Protein AF-A0A7C9IDU2-F1 (afdb_monomer)

Secondary structure (DSSP, 8-state):
---------------HHHHHHHH-HHHHHHHHHHHHHHTTS--S-PPP-GGGS-HHHHHHTTPPPP-----GGG--

Mean predicted aligned error: 15.8 Å

Radius of gyration: 23.83 Å; Cα contacts (8 Å, |Δi|>4): 17; chains: 1; bounding box: 60×36×55 Å

Sequence (76 aa):
MTALRLDRGAAAKGSIETAIRDHGAARVLWAALVALLRARTPAQPRPPDAGRLPPYLRRDVGLPPVSEKSDWRTYR

Structure (mmCIF, N/CA/C/O backbone):
data_AF-A0A7C9IDU2-F1
#
_entry.id   AF-A0A7C9IDU2-F1
#
loop_
_atom_site.group_PDB
_atom_site.id
_atom_site.type_symbol
_atom_site.label_atom_id
_atom_site.label_alt_id
_atom_site.label_comp_id
_atom_site.label_asym_id
_atom_site.label_entity_id
_atom_site.label_seq_id
_ato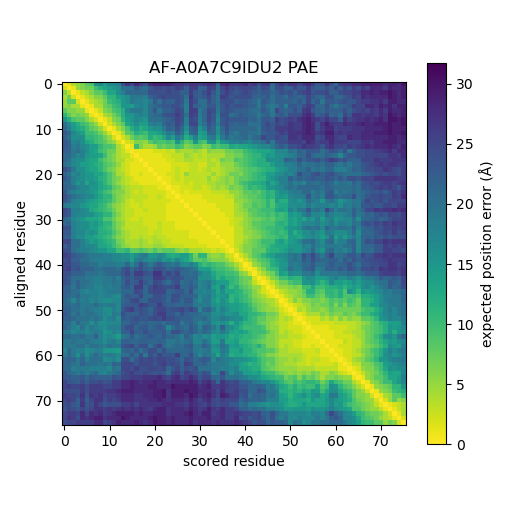m_site.pdbx_PDB_ins_code
_atom_site.Cartn_x
_atom_site.Cartn_y
_atom_site.Cartn_z
_atom_site.occupancy
_atom_site.B_iso_or_equiv
_atom_site.auth_seq_id
_atom_site.auth_comp_id
_atom_site.auth_asym_id
_atom_site.auth_atom_id
_atom_site.pdbx_PDB_model_num
ATOM 1 N N . MET A 1 1 ? -0.743 -23.185 17.332 1.00 36.44 1 MET A N 1
ATOM 2 C CA . MET A 1 1 ? -0.102 -21.875 17.576 1.00 36.44 1 MET A CA 1
ATOM 3 C C . MET A 1 1 ? 0.425 -21.365 16.246 1.00 36.44 1 MET A C 1
ATOM 5 O O . MET A 1 1 ? 1.511 -21.749 15.838 1.00 36.44 1 MET A O 1
ATOM 9 N N . THR A 1 2 ? -0.386 -20.604 15.515 1.00 44.97 2 THR A N 1
ATOM 10 C CA . THR A 1 2 ? -0.085 -20.221 14.129 1.00 44.97 2 THR A CA 1
ATOM 11 C C . THR A 1 2 ? 0.317 -18.754 14.127 1.00 44.97 2 THR A C 1
ATOM 13 O O . THR A 1 2 ? -0.522 -17.878 14.318 1.00 44.97 2 THR A O 1
ATOM 16 N N . ALA A 1 3 ? 1.616 -18.486 13.998 1.00 49.59 3 ALA A N 1
ATOM 17 C CA . ALA A 1 3 ? 2.128 -17.127 13.913 1.00 49.59 3 ALA A CA 1
ATOM 18 C C . ALA A 1 3 ? 1.659 -16.502 12.592 1.00 49.59 3 ALA A C 1
ATOM 20 O O . ALA A 1 3 ? 2.003 -16.978 11.509 1.00 49.59 3 ALA A O 1
ATOM 21 N N . LEU A 1 4 ? 0.848 -15.451 12.693 1.00 58.62 4 LEU A N 1
ATOM 22 C CA . LEU A 1 4 ? 0.361 -14.678 11.558 1.00 58.62 4 LEU A CA 1
ATOM 23 C C . LEU A 1 4 ? 1.566 -13.938 10.956 1.00 58.62 4 LEU A C 1
ATOM 25 O O . LEU A 1 4 ? 2.025 -12.932 11.499 1.00 58.62 4 LEU A O 1
ATOM 29 N N . ARG A 1 5 ? 2.147 -14.484 9.878 1.00 54.47 5 ARG A N 1
ATOM 30 C CA . ARG A 1 5 ? 3.224 -13.819 9.138 1.00 54.47 5 ARG A CA 1
ATOM 31 C C . ARG A 1 5 ? 2.645 -12.567 8.496 1.00 54.47 5 ARG A C 1
ATOM 33 O O . ARG A 1 5 ? 1.947 -12.634 7.491 1.00 54.47 5 ARG A O 1
ATOM 40 N N . LEU A 1 6 ? 2.946 -11.426 9.098 1.00 58.78 6 LEU A N 1
ATOM 41 C CA . LEU A 1 6 ? 2.785 -10.133 8.461 1.00 58.78 6 LEU A CA 1
ATOM 42 C C . LEU A 1 6 ? 3.804 -10.073 7.320 1.00 58.78 6 LEU A C 1
ATOM 44 O O . LEU A 1 6 ? 4.962 -9.716 7.539 1.00 58.78 6 LEU A O 1
ATOM 48 N N . ASP A 1 7 ? 3.382 -10.448 6.113 1.00 52.81 7 ASP A N 1
ATOM 49 C CA . ASP A 1 7 ? 4.079 -10.071 4.887 1.00 52.81 7 ASP A CA 1
ATOM 50 C C . ASP A 1 7 ? 3.919 -8.554 4.745 1.00 52.81 7 ASP A C 1
ATOM 52 O O . ASP A 1 7 ? 3.008 -8.027 4.108 1.00 52.81 7 ASP A O 1
ATOM 56 N N . ARG A 1 8 ? 4.744 -7.813 5.491 1.00 51.53 8 ARG A N 1
ATOM 57 C CA . ARG A 1 8 ? 4.938 -6.390 5.258 1.00 51.53 8 ARG A CA 1
ATOM 58 C C . ARG A 1 8 ? 5.630 -6.343 3.912 1.00 51.53 8 ARG A C 1
ATOM 60 O O . ARG A 1 8 ? 6.846 -6.504 3.891 1.00 51.53 8 ARG A O 1
ATOM 67 N N . GLY A 1 9 ? 4.810 -6.211 2.864 1.00 47.28 9 GLY A N 1
ATOM 68 C CA . GLY A 1 9 ? 5.156 -6.315 1.454 1.00 47.28 9 GLY A CA 1
ATOM 69 C C . GLY A 1 9 ? 6.647 -6.225 1.245 1.00 47.28 9 GLY A C 1
ATOM 70 O O . GLY A 1 9 ? 7.232 -5.161 1.473 1.00 47.28 9 GLY A O 1
ATOM 71 N N . ALA A 1 10 ? 7.236 -7.366 0.894 1.00 49.28 10 ALA A N 1
ATOM 72 C CA . ALA A 1 10 ? 8.605 -7.474 0.442 1.00 49.28 10 ALA A CA 1
ATOM 73 C C . ALA A 1 10 ? 8.797 -6.490 -0.717 1.00 49.28 10 ALA A C 1
ATOM 75 O O . ALA A 1 10 ? 8.648 -6.827 -1.888 1.00 49.28 10 ALA A O 1
ATOM 76 N N . ALA A 1 11 ? 9.079 -5.232 -0.382 1.00 54.25 11 ALA A N 1
ATOM 77 C CA . ALA A 1 11 ? 9.602 -4.254 -1.297 1.00 54.25 11 ALA A CA 1
ATOM 78 C C . ALA A 1 11 ? 10.934 -4.856 -1.707 1.00 54.25 11 ALA A C 1
ATOM 80 O O . ALA A 1 11 ? 11.904 -4.800 -0.948 1.00 54.25 11 ALA A O 1
ATOM 81 N N . ALA A 1 12 ? 10.923 -5.551 -2.843 1.00 53.84 12 ALA A N 1
ATOM 82 C CA . ALA A 1 12 ? 12.111 -6.058 -3.479 1.00 53.84 12 ALA A CA 1
ATOM 83 C C . ALA A 1 12 ? 13.077 -4.878 -3.526 1.00 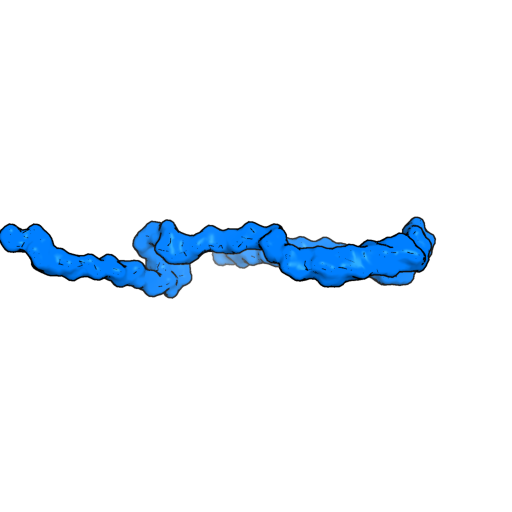53.84 12 ALA A C 1
ATOM 85 O O . ALA A 1 12 ? 12.850 -3.901 -4.243 1.00 53.84 12 ALA A O 1
ATOM 86 N N . LYS A 1 13 ? 14.097 -4.917 -2.667 1.00 57.53 13 LYS A N 1
ATOM 87 C CA . LYS A 1 13 ? 15.170 -3.931 -2.655 1.00 57.53 13 LYS A CA 1
ATOM 88 C C . LYS A 1 13 ? 16.007 -4.198 -3.901 1.00 57.53 13 LYS A C 1
ATOM 90 O O . LYS A 1 13 ? 17.080 -4.781 -3.815 1.00 57.53 13 LYS A O 1
ATOM 95 N N . GLY A 1 14 ? 15.477 -3.845 -5.070 1.00 63.94 14 GLY A N 1
ATOM 96 C CA . GLY A 1 14 ? 16.295 -3.682 -6.259 1.00 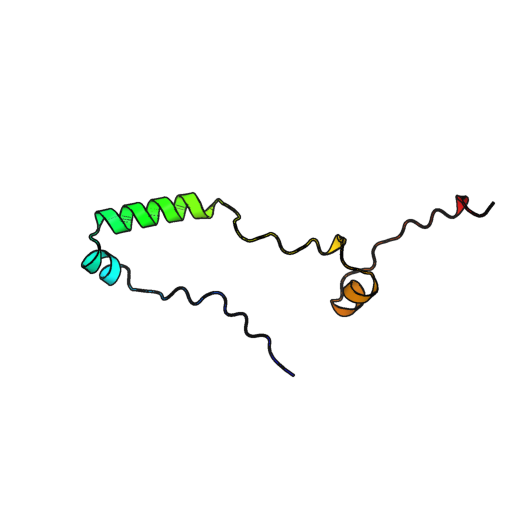63.94 14 GLY A CA 1
ATOM 97 C C . GLY A 1 14 ? 17.348 -2.621 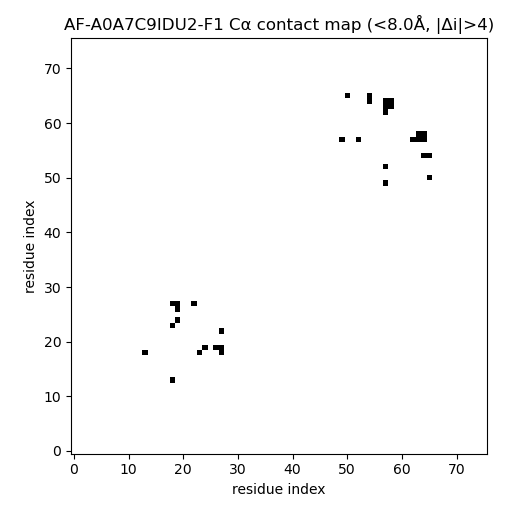-5.951 1.00 63.94 14 GLY A C 1
ATOM 98 O O . GLY A 1 14 ? 17.028 -1.602 -5.333 1.00 63.94 14 GLY A O 1
ATOM 99 N N . SER A 1 15 ? 18.605 -2.880 -6.317 1.00 79.88 15 SER A N 1
ATOM 100 C CA . SER A 1 15 ? 19.665 -1.882 -6.153 1.00 79.88 15 SER A CA 1
ATOM 101 C C . SER A 1 15 ? 19.317 -0.648 -6.979 1.00 79.88 15 SER A C 1
ATOM 103 O O . SER A 1 15 ? 18.827 -0.771 -8.105 1.00 79.88 15 SER A O 1
ATOM 105 N N . ILE A 1 16 ? 19.585 0.542 -6.442 1.00 77.25 16 ILE A N 1
ATOM 106 C CA . ILE A 1 16 ? 19.341 1.808 -7.148 1.00 77.25 16 ILE A CA 1
ATOM 107 C C . ILE A 1 16 ? 20.131 1.823 -8.465 1.00 77.25 16 ILE A C 1
ATOM 109 O O . ILE A 1 16 ? 19.596 2.225 -9.494 1.00 77.25 16 ILE A O 1
ATOM 113 N N . GLU A 1 17 ? 21.347 1.274 -8.469 1.00 85.00 17 GLU A N 1
ATOM 114 C CA . GLU A 1 17 ? 22.175 1.060 -9.660 1.00 85.00 17 GLU A CA 1
ATOM 115 C C . GLU A 1 17 ? 21.451 0.266 -10.752 1.00 85.00 17 GLU A C 1
ATOM 117 O O . GLU A 1 17 ? 21.527 0.632 -11.923 1.00 85.00 17 GLU A O 1
ATOM 122 N N . THR A 1 18 ? 20.714 -0.791 -10.394 1.00 84.88 18 THR A N 1
ATOM 123 C CA . THR A 1 18 ? 19.943 -1.587 -11.361 1.00 84.88 18 THR A CA 1
ATOM 124 C C . THR A 1 18 ? 18.829 -0.747 -11.976 1.00 84.88 18 THR A C 1
ATOM 126 O O . THR A 1 18 ? 18.668 -0.728 -13.194 1.00 84.88 18 THR A O 1
ATOM 129 N N . ALA A 1 19 ? 18.116 0.027 -11.155 1.00 84.25 19 ALA A N 1
ATOM 130 C CA . ALA A 1 19 ? 17.071 0.923 -11.637 1.00 84.25 19 ALA A CA 1
ATOM 131 C C . ALA A 1 19 ? 17.632 2.023 -12.558 1.00 84.25 19 ALA A C 1
ATOM 133 O O . ALA A 1 19 ? 17.034 2.330 -13.589 1.00 84.25 19 ALA A O 1
ATOM 134 N N . ILE A 1 20 ? 18.796 2.591 -12.224 1.00 88.06 20 ILE A N 1
ATOM 135 C CA . ILE A 1 20 ? 19.466 3.605 -13.052 1.00 88.06 20 ILE A CA 1
ATOM 136 C C . ILE A 1 20 ? 19.908 3.002 -14.382 1.00 88.06 20 ILE A C 1
ATOM 138 O O . ILE A 1 20 ? 19.702 3.627 -15.420 1.00 88.06 20 ILE A O 1
ATOM 142 N N . ARG A 1 21 ? 20.483 1.797 -14.369 1.00 91.75 21 ARG A N 1
ATOM 143 C CA . ARG A 1 21 ? 20.915 1.108 -15.587 1.00 91.75 21 ARG A CA 1
ATOM 144 C C . ARG A 1 21 ? 19.739 0.827 -16.521 1.00 91.75 21 ARG A C 1
ATOM 146 O O . ARG A 1 21 ? 19.851 1.049 -17.721 1.00 91.75 21 ARG A O 1
ATOM 153 N N . ASP A 1 22 ? 18.622 0.365 -15.971 1.00 89.19 22 ASP A N 1
ATOM 154 C CA . ASP A 1 22 ? 17.493 -0.098 -16.774 1.00 89.19 22 ASP A CA 1
ATOM 155 C C . ASP A 1 22 ? 16.596 1.065 -17.251 1.00 89.19 22 ASP A C 1
ATOM 157 O O . ASP A 1 22 ? 15.969 0.966 -18.301 1.00 89.19 22 ASP A O 1
ATOM 161 N N . HIS A 1 23 ? 16.489 2.154 -16.475 1.00 88.56 23 HIS A N 1
ATOM 162 C CA . HIS A 1 23 ? 15.505 3.230 -16.710 1.00 88.56 23 HIS A CA 1
ATOM 163 C C . HIS A 1 23 ? 16.136 4.622 -16.894 1.00 88.56 23 HIS A C 1
ATOM 165 O O . HIS A 1 23 ? 15.447 5.568 -17.289 1.00 88.56 23 HIS A O 1
ATOM 171 N N . GLY A 1 24 ? 17.432 4.766 -16.616 1.00 91.50 24 GLY A N 1
ATOM 172 C CA . GLY A 1 24 ? 18.167 6.028 -16.651 1.00 91.50 24 GLY A CA 1
ATOM 173 C C . GLY A 1 24 ? 18.030 6.859 -15.370 1.00 91.50 24 GLY A C 1
ATOM 174 O O . GLY A 1 24 ? 16.982 6.896 -14.720 1.00 91.50 24 GLY A O 1
ATOM 175 N N . ALA A 1 25 ? 19.093 7.597 -15.033 1.00 90.88 25 ALA A N 1
ATOM 176 C CA . ALA A 1 25 ? 19.185 8.374 -13.793 1.00 90.88 25 ALA A CA 1
ATOM 177 C C . ALA A 1 25 ? 18.058 9.411 -13.631 1.00 90.88 25 ALA A C 1
ATOM 179 O O . ALA A 1 25 ? 17.506 9.555 -12.543 1.00 90.88 25 ALA A O 1
ATOM 180 N N . ALA A 1 26 ? 17.663 10.091 -14.713 1.00 93.25 26 ALA A N 1
ATOM 181 C CA . ALA A 1 26 ? 16.619 11.116 -14.667 1.00 93.25 26 ALA A CA 1
ATOM 182 C C . ALA A 1 26 ? 15.240 10.549 -14.280 1.00 93.25 26 ALA A C 1
ATOM 184 O O . ALA A 1 26 ? 14.523 11.154 -13.481 1.00 93.25 26 ALA A O 1
ATOM 185 N N . ARG A 1 27 ? 14.874 9.365 -14.797 1.00 90.50 27 ARG A N 1
ATOM 186 C CA . ARG A 1 27 ? 13.591 8.719 -14.468 1.00 90.50 27 ARG A CA 1
ATOM 187 C C . ARG A 1 27 ? 13.580 8.215 -13.030 1.00 90.50 27 ARG A C 1
ATOM 189 O O . ARG A 1 27 ? 12.565 8.357 -12.351 1.00 90.50 27 ARG A O 1
ATOM 196 N N . VAL A 1 28 ? 14.708 7.681 -12.557 1.00 90.00 28 VAL A N 1
ATOM 197 C CA . VAL A 1 28 ? 14.869 7.245 -11.163 1.00 90.00 28 VAL A CA 1
ATOM 198 C C . VAL A 1 28 ? 14.790 8.432 -10.204 1.00 90.00 28 VAL A C 1
ATOM 200 O O . VAL A 1 28 ? 14.060 8.359 -9.219 1.00 90.00 28 VAL A O 1
ATOM 203 N N . LEU A 1 29 ? 15.459 9.548 -10.511 1.00 91.88 29 LEU A N 1
ATOM 204 C CA . LEU A 1 29 ? 15.400 10.767 -9.700 1.00 91.88 29 LEU A CA 1
ATOM 205 C C . LEU A 1 29 ? 13.973 11.319 -9.615 1.00 91.88 29 LEU A C 1
ATOM 207 O O . LEU A 1 29 ? 13.499 11.640 -8.526 1.00 91.88 29 LEU A O 1
ATOM 211 N N . TRP A 1 30 ? 13.264 11.385 -10.744 1.00 94.50 30 TRP A N 1
ATOM 212 C CA . TRP A 1 30 ? 11.867 11.813 -10.759 1.00 94.50 30 TRP A CA 1
ATOM 213 C C . TRP A 1 30 ? 10.974 10.884 -9.928 1.00 94.50 30 TRP A C 1
ATOM 215 O O . TRP A 1 30 ? 10.181 11.352 -9.114 1.00 94.50 30 TRP A O 1
ATOM 225 N N . ALA A 1 31 ? 11.135 9.565 -10.068 1.00 89.12 31 ALA A N 1
ATOM 226 C CA . ALA A 1 31 ? 10.395 8.589 -9.273 1.00 89.12 31 ALA A CA 1
ATOM 227 C C . ALA A 1 31 ? 10.690 8.721 -7.769 1.00 89.12 31 ALA A C 1
ATOM 229 O O . ALA A 1 31 ? 9.764 8.651 -6.961 1.00 89.12 31 ALA A O 1
ATOM 230 N N . ALA A 1 32 ? 11.949 8.970 -7.394 1.00 88.44 32 ALA A N 1
ATOM 231 C CA . ALA A 1 32 ? 12.350 9.213 -6.012 1.00 88.44 32 ALA A CA 1
ATOM 232 C C . ALA A 1 32 ? 11.723 10.501 -5.452 1.00 88.44 32 ALA A C 1
ATOM 234 O O . ALA A 1 32 ? 11.189 10.485 -4.344 1.00 88.44 32 ALA A O 1
ATOM 235 N N . LEU A 1 33 ? 11.708 11.590 -6.230 1.00 92.19 33 LEU A N 1
ATOM 236 C CA . LEU A 1 33 ? 11.037 12.844 -5.864 1.00 92.19 33 LEU A CA 1
ATOM 237 C C . LEU A 1 33 ? 9.529 12.645 -5.677 1.00 92.19 33 LEU A C 1
ATOM 239 O O . LEU A 1 33 ? 8.967 13.060 -4.664 1.00 92.19 33 LEU A O 1
ATOM 243 N N . VAL A 1 34 ? 8.870 11.958 -6.612 1.00 90.00 34 VAL A N 1
ATOM 244 C CA . VAL A 1 34 ? 7.440 11.639 -6.508 1.00 90.00 34 VAL A CA 1
ATOM 245 C C . VAL A 1 34 ? 7.166 10.761 -5.288 1.00 90.00 34 VAL A C 1
ATOM 247 O O . VAL A 1 34 ? 6.201 11.011 -4.574 1.00 90.00 34 VAL A O 1
ATOM 250 N N . ALA A 1 35 ? 8.002 9.758 -5.010 1.00 84.69 35 ALA A N 1
ATOM 251 C CA . ALA A 1 35 ? 7.863 8.906 -3.831 1.00 84.69 35 ALA A CA 1
ATOM 252 C C . ALA A 1 35 ? 8.033 9.698 -2.527 1.00 84.69 35 ALA A C 1
ATOM 254 O O . ALA A 1 35 ? 7.234 9.530 -1.608 1.00 84.69 35 ALA A O 1
ATOM 255 N N . LEU A 1 36 ? 9.015 10.603 -2.467 1.00 84.38 36 LEU A N 1
ATOM 256 C CA . LEU A 1 36 ? 9.247 11.477 -1.318 1.00 84.38 36 LEU A CA 1
ATOM 257 C C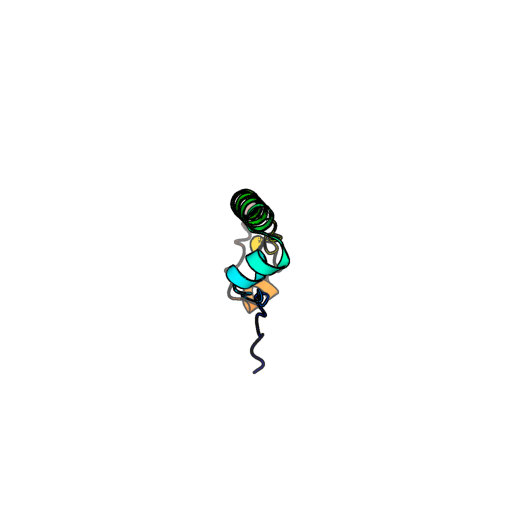 . LEU A 1 36 ? 8.036 12.378 -1.040 1.00 84.38 36 LEU A C 1
ATOM 259 O O . LEU A 1 36 ? 7.614 12.521 0.107 1.00 84.38 36 LEU A O 1
ATOM 263 N N . LEU A 1 37 ? 7.440 12.948 -2.089 1.00 85.94 37 LEU A N 1
ATOM 264 C CA . LEU A 1 37 ? 6.246 13.787 -1.972 1.00 85.94 37 LEU A CA 1
ATOM 265 C C . LEU A 1 37 ? 4.990 12.964 -1.646 1.00 85.94 37 LEU A C 1
ATOM 267 O O . LEU A 1 37 ? 4.147 13.398 -0.859 1.00 85.94 37 LEU A O 1
ATOM 271 N N . ARG A 1 38 ? 4.873 11.752 -2.200 1.00 74.06 38 ARG A N 1
ATOM 272 C CA . ARG A 1 38 ? 3.719 10.859 -2.017 1.00 74.06 38 ARG A CA 1
ATOM 273 C C . ARG A 1 38 ? 3.736 10.098 -0.690 1.00 74.06 38 ARG A C 1
ATOM 275 O O . ARG A 1 38 ? 2.684 9.685 -0.219 1.00 74.06 38 ARG A O 1
ATOM 282 N N . ALA A 1 39 ? 4.884 9.995 -0.022 1.00 59.75 39 ALA A N 1
ATOM 283 C CA . ALA A 1 39 ? 4.982 9.451 1.334 1.00 59.75 39 ALA A CA 1
ATOM 284 C C . ALA A 1 39 ? 4.176 10.257 2.374 1.00 59.75 39 ALA A C 1
ATOM 286 O O . ALA A 1 39 ? 3.880 9.748 3.453 1.00 59.75 39 ALA A O 1
ATOM 287 N N . ARG A 1 40 ? 3.778 11.498 2.054 1.00 57.91 40 ARG A N 1
ATOM 288 C CA . ARG A 1 40 ? 2.883 12.304 2.898 1.00 57.91 40 ARG A CA 1
ATOM 289 C C . ARG A 1 40 ? 1.403 11.959 2.754 1.00 57.91 40 ARG A C 1
ATOM 291 O O . ARG A 1 40 ? 0.605 12.488 3.520 1.00 57.91 40 ARG A O 1
ATOM 298 N N . THR A 1 41 ? 1.006 11.110 1.806 1.00 53.94 41 THR A N 1
ATOM 299 C CA . THR A 1 41 ? -0.390 10.676 1.689 1.00 53.94 41 THR A CA 1
ATOM 300 C C . THR A 1 41 ? -0.589 9.433 2.560 1.00 53.94 41 THR A C 1
ATOM 302 O O . THR A 1 41 ? -0.050 8.377 2.219 1.00 53.94 41 THR A O 1
ATOM 305 N N . PRO A 1 42 ? -1.338 9.498 3.680 1.00 54.53 42 PRO A N 1
ATOM 306 C CA . PRO A 1 42 ? -1.696 8.312 4.447 1.00 54.53 42 PRO A CA 1
ATOM 307 C C . PRO A 1 42 ? -2.728 7.505 3.648 1.00 54.53 42 PRO A C 1
ATOM 309 O O . PRO A 1 42 ? -3.925 7.564 3.894 1.00 54.53 42 PRO A O 1
ATOM 312 N N . ALA A 1 43 ? -2.247 6.772 2.647 1.00 57.97 43 ALA A N 1
ATOM 313 C CA . ALA A 1 43 ? -3.019 5.819 1.859 1.00 57.97 43 ALA A CA 1
ATOM 314 C C . ALA A 1 43 ? -2.980 4.410 2.473 1.00 57.97 43 ALA A C 1
ATOM 316 O O . ALA A 1 43 ? -3.354 3.443 1.816 1.00 57.97 43 ALA A O 1
ATOM 317 N N . GLN A 1 44 ? -2.527 4.267 3.725 1.00 60.88 44 GLN A N 1
ATOM 318 C CA . GLN A 1 44 ? -2.931 3.089 4.478 1.00 60.88 44 GLN A CA 1
ATOM 319 C C . GLN A 1 44 ? -4.375 3.322 4.918 1.00 60.88 44 GLN A C 1
ATOM 321 O O . GLN A 1 44 ? -4.620 4.320 5.604 1.00 60.88 44 GLN A O 1
ATOM 326 N N . PRO A 1 45 ? -5.329 2.453 4.530 1.00 61.25 45 PRO A N 1
ATOM 327 C CA . PRO A 1 45 ? -6.651 2.490 5.125 1.00 61.25 45 PRO A CA 1
ATOM 328 C C . PRO A 1 45 ? -6.436 2.422 6.630 1.00 61.25 45 PRO A C 1
ATOM 330 O O . PRO A 1 45 ? -5.842 1.469 7.141 1.00 61.25 45 PRO A O 1
ATOM 333 N N . ARG A 1 46 ? -6.816 3.501 7.322 1.00 61.09 46 ARG A N 1
ATOM 334 C CA . ARG A 1 46 ? -6.705 3.572 8.775 1.00 61.09 46 ARG A CA 1
ATOM 335 C C . ARG A 1 46 ? -7.374 2.302 9.303 1.00 61.09 46 ARG A C 1
ATOM 337 O O . ARG A 1 46 ? -8.497 2.028 8.868 1.00 61.09 46 ARG A O 1
ATOM 344 N N . PRO A 1 47 ? -6.696 1.503 10.146 1.00 67.06 47 PRO A N 1
ATOM 345 C CA . PRO A 1 47 ? -7.308 0.295 10.670 1.00 67.06 47 PRO A CA 1
ATOM 346 C C . PRO A 1 47 ? -8.669 0.671 11.267 1.00 67.06 47 PRO A C 1
ATOM 348 O O . PRO A 1 47 ? -8.785 1.763 11.843 1.00 67.06 47 PRO A O 1
ATOM 351 N N . PRO A 1 48 ? -9.704 -0.162 11.055 1.00 70.25 48 PRO A N 1
ATOM 352 C CA . PRO A 1 48 ? -11.050 0.139 11.516 1.00 70.25 48 PRO A CA 1
ATOM 353 C C . PRO A 1 48 ? -11.008 0.534 12.991 1.00 70.25 48 PRO A C 1
ATOM 355 O O . PRO A 1 48 ? -10.278 -0.064 13.782 1.00 70.25 48 PRO A O 1
ATOM 358 N N . ASP A 1 49 ? -11.743 1.593 13.327 1.00 72.06 49 ASP A N 1
ATOM 359 C CA . ASP A 1 49 ? -11.720 2.201 14.653 1.00 72.06 49 ASP A CA 1
ATOM 360 C C . ASP A 1 49 ? -11.974 1.144 15.738 1.00 72.06 49 ASP A C 1
ATOM 362 O O . ASP A 1 49 ? -13.064 0.575 15.824 1.00 72.06 49 ASP A O 1
ATOM 366 N N . ALA A 1 50 ? -10.965 0.897 16.579 1.00 69.12 50 ALA A N 1
ATOM 367 C CA . ALA A 1 50 ? -11.049 -0.039 17.697 1.00 69.12 50 ALA A CA 1
ATOM 368 C C . ALA A 1 50 ? -12.149 0.359 18.702 1.00 69.12 50 ALA A C 1
ATOM 370 O O . ALA A 1 50 ? -12.666 -0.487 19.434 1.00 69.12 50 ALA A O 1
ATOM 371 N N . GLY A 1 51 ? -12.555 1.635 18.704 1.00 70.94 51 GLY A N 1
ATOM 372 C CA . GLY A 1 51 ? -13.706 2.140 19.442 1.00 70.94 51 GLY A CA 1
ATOM 373 C C . GLY A 1 51 ? -15.039 1.524 19.010 1.00 70.94 51 GLY A C 1
ATOM 374 O O . GLY A 1 51 ? -15.933 1.400 19.842 1.00 70.94 51 GLY A O 1
ATOM 375 N N . ARG A 1 52 ? -15.157 1.083 17.750 1.00 76.62 52 ARG A N 1
ATOM 376 C CA . ARG A 1 52 ? -16.377 0.498 17.164 1.00 76.62 52 ARG A CA 1
ATOM 377 C C . ARG A 1 52 ? -16.463 -1.023 17.288 1.00 76.62 52 ARG A C 1
ATOM 379 O O . ARG A 1 52 ? -17.409 -1.619 16.779 1.00 76.62 52 ARG A O 1
ATOM 386 N N . LEU A 1 53 ? -15.486 -1.665 17.928 1.00 78.81 53 LEU A N 1
ATOM 387 C CA . LEU A 1 53 ? -15.513 -3.111 18.125 1.00 78.81 53 LEU A CA 1
ATOM 388 C C . LEU A 1 53 ? -16.619 -3.516 19.118 1.00 78.81 53 LEU A C 1
ATOM 390 O O . LEU A 1 53 ? -16.778 -2.851 20.147 1.00 78.81 53 LEU A O 1
ATOM 394 N N . PRO A 1 54 ? -17.341 -4.624 18.862 1.00 80.56 54 PRO A N 1
ATOM 395 C CA . PRO A 1 54 ? -18.298 -5.182 19.812 1.00 80.56 54 PRO A CA 1
ATOM 396 C C . PRO A 1 54 ? -17.648 -5.516 21.168 1.00 80.56 54 PRO A C 1
ATOM 398 O O . PRO A 1 54 ? -16.465 -5.871 21.200 1.00 80.56 54 PRO A O 1
ATOM 401 N N . PRO A 1 55 ? -18.396 -5.485 22.289 1.00 80.56 55 PRO A N 1
ATOM 402 C CA . PRO A 1 55 ? -17.837 -5.694 23.629 1.00 80.56 55 PRO A CA 1
ATOM 403 C C . PRO A 1 55 ? -17.071 -7.013 23.806 1.00 80.56 55 PRO A C 1
ATOM 405 O O . PRO A 1 55 ? -16.009 -7.026 24.427 1.00 80.56 55 PRO A O 1
ATOM 408 N N . TYR A 1 56 ? -17.573 -8.112 23.232 1.00 83.19 56 TYR A N 1
ATOM 409 C CA . TYR A 1 56 ? -16.910 -9.420 23.297 1.00 83.19 56 TYR A CA 1
ATOM 410 C C . TYR A 1 56 ? -15.566 -9.410 22.554 1.00 83.19 56 TYR A C 1
ATOM 412 O O . TYR A 1 56 ? -14.555 -9.848 23.089 1.00 83.19 56 TYR A O 1
ATOM 420 N N . LEU A 1 57 ? -15.524 -8.792 21.372 1.00 82.06 57 LEU A N 1
ATOM 421 C CA . LEU A 1 57 ? -14.330 -8.715 20.533 1.00 82.06 57 LEU A CA 1
ATOM 422 C C . LEU A 1 57 ? -13.258 -7.823 21.173 1.00 82.06 57 LEU A C 1
ATOM 424 O O . LEU A 1 57 ? -12.073 -8.115 21.071 1.00 82.06 57 LEU A O 1
ATOM 428 N N . ARG A 1 58 ? -13.668 -6.767 21.893 1.00 83.12 58 ARG A N 1
ATOM 429 C CA . ARG A 1 58 ? -12.759 -5.933 22.700 1.00 83.12 58 ARG A CA 1
ATOM 430 C C . ARG A 1 58 ? -12.094 -6.732 23.816 1.00 83.12 58 ARG A C 1
ATOM 432 O O . ARG A 1 58 ? -10.894 -6.577 24.023 1.00 83.12 58 ARG A O 1
ATOM 439 N N . ARG A 1 59 ? -12.855 -7.592 24.499 1.00 81.12 59 ARG A N 1
ATOM 440 C CA . ARG A 1 59 ? -12.331 -8.464 25.557 1.00 81.12 59 ARG A CA 1
ATOM 441 C C . ARG A 1 59 ? -11.281 -9.431 25.012 1.00 81.12 59 ARG A C 1
ATOM 443 O O . ARG A 1 59 ? -10.234 -9.582 25.634 1.00 81.12 59 ARG A O 1
ATOM 450 N N . ASP A 1 60 ? -11.531 -10.007 23.841 1.00 84.62 60 ASP A N 1
ATOM 451 C CA . ASP A 1 60 ? -10.639 -10.998 23.228 1.00 84.62 60 ASP A CA 1
ATOM 452 C C . ASP A 1 60 ? -9.300 -10.402 22.768 1.00 84.62 60 ASP A C 1
ATOM 454 O O . ASP A 1 60 ? -8.274 -11.079 22.800 1.00 84.62 60 ASP A O 1
ATOM 458 N N . VAL A 1 61 ? -9.279 -9.120 22.386 1.00 82.38 61 VAL A N 1
ATOM 459 C CA . VAL A 1 61 ? -8.054 -8.404 21.976 1.00 82.38 61 VAL A CA 1
ATOM 460 C C . VAL A 1 61 ? -7.429 -7.557 23.094 1.00 82.38 61 VAL A C 1
ATOM 462 O O . VAL A 1 61 ? -6.485 -6.809 22.843 1.00 82.38 61 VAL A O 1
ATOM 465 N N . GLY A 1 62 ? -7.948 -7.646 24.325 1.00 83.50 62 GLY A N 1
ATOM 466 C CA . GLY A 1 62 ? -7.423 -6.920 25.489 1.00 83.50 62 GLY A CA 1
ATOM 467 C C . GLY A 1 62 ? -7.706 -5.411 25.500 1.00 83.50 62 GLY A C 1
ATOM 468 O O . GLY A 1 62 ? -7.038 -4.666 26.216 1.00 83.50 62 GLY A O 1
ATOM 469 N N . LEU A 1 63 ? -8.682 -4.937 24.720 1.00 81.69 63 LEU A N 1
ATOM 470 C CA . LEU A 1 63 ? -9.138 -3.546 24.761 1.00 81.69 63 LEU A CA 1
ATOM 471 C C . LEU A 1 63 ? -9.989 -3.294 26.020 1.00 81.69 63 LEU A C 1
ATOM 473 O O . LEU A 1 63 ? -10.807 -4.140 26.389 1.00 81.69 63 LEU A O 1
ATOM 477 N N . PRO A 1 64 ? -9.883 -2.107 26.650 1.00 76.94 64 PRO A N 1
ATOM 478 C CA . PRO A 1 64 ? -10.731 -1.754 27.783 1.00 76.94 64 PRO A CA 1
ATOM 479 C C . PRO A 1 64 ? -12.208 -1.708 27.355 1.00 76.94 64 PRO A C 1
ATOM 481 O O . PRO A 1 64 ? -12.498 -1.377 26.195 1.00 76.94 64 PRO A O 1
ATOM 484 N N . PRO A 1 65 ? -13.162 -2.008 28.254 1.00 74.31 65 PRO A N 1
ATOM 485 C CA . PRO A 1 65 ? -14.581 -1.881 27.943 1.00 74.31 65 PRO A CA 1
ATOM 486 C C . PRO A 1 65 ? -14.916 -0.430 27.571 1.00 74.31 65 PRO A C 1
ATOM 488 O O . PRO A 1 65 ? -14.327 0.514 28.105 1.00 74.31 65 PRO A O 1
ATOM 491 N N . VAL A 1 66 ? -15.855 -0.234 26.640 1.00 72.88 66 VAL A N 1
ATOM 492 C CA . VAL A 1 66 ? -16.463 1.094 26.472 1.00 72.88 66 VAL A CA 1
ATOM 493 C C . VAL A 1 66 ? -17.224 1.362 27.759 1.00 72.88 66 VAL A C 1
ATOM 495 O O . VAL A 1 66 ? -18.078 0.561 28.128 1.00 72.88 66 VAL A O 1
ATOM 498 N N . SER A 1 67 ? -16.891 2.444 28.460 1.00 63.44 67 SER A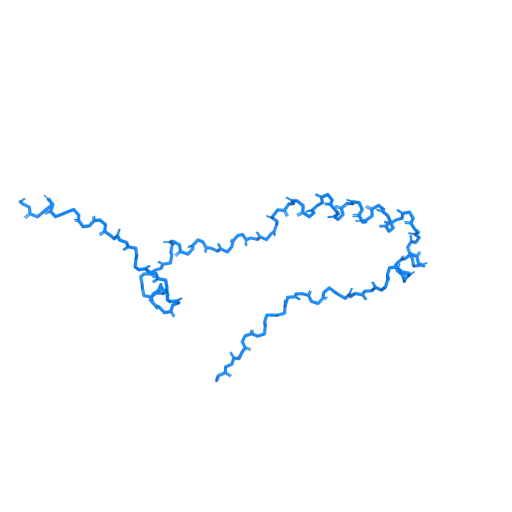 N 1
ATOM 499 C CA . SER A 1 67 ? -17.700 2.910 29.583 1.00 63.44 67 SER A CA 1
ATOM 500 C C . SER A 1 67 ? -19.051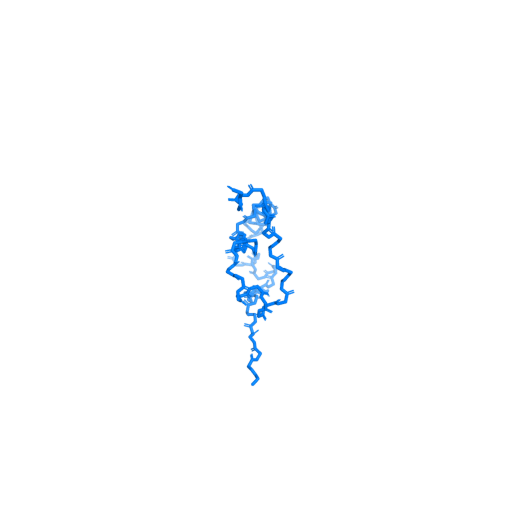 3.340 29.020 1.00 63.44 67 SER A C 1
ATOM 502 O O . SER A 1 67 ? -19.209 4.450 28.508 1.00 63.44 67 SER A O 1
ATOM 504 N N . GLU A 1 68 ? -20.002 2.410 29.018 1.00 62.53 68 GLU A N 1
ATOM 505 C CA . GLU A 1 68 ? -21.409 2.723 28.880 1.00 62.53 68 GLU A CA 1
ATOM 506 C C . GLU A 1 68 ? -21.729 3.618 30.075 1.00 62.53 68 GLU A C 1
ATOM 508 O O . GLU A 1 68 ? -21.709 3.179 31.226 1.00 62.53 68 GLU A O 1
ATOM 513 N N . LYS A 1 69 ? -21.905 4.918 29.823 1.00 59.81 69 LYS A N 1
ATOM 514 C CA . LYS A 1 69 ? -22.430 5.836 30.830 1.00 59.81 69 LYS A CA 1
ATOM 515 C C . LYS A 1 69 ? -23.852 5.375 31.133 1.00 59.81 69 LYS A C 1
ATOM 517 O O . LYS A 1 69 ? -24.794 5.831 30.499 1.00 59.81 69 LYS A O 1
ATOM 522 N N . SER A 1 70 ? -23.982 4.435 32.062 1.00 56.47 70 SER A N 1
ATOM 523 C CA . SER A 1 70 ? -25.253 4.001 32.622 1.00 56.47 70 SER A CA 1
ATOM 524 C C . SER A 1 70 ? -25.858 5.199 33.346 1.00 56.47 70 SER A C 1
ATOM 526 O O . SER A 1 70 ? -25.507 5.490 34.492 1.00 56.47 70 SER A O 1
ATOM 528 N N . ASP A 1 71 ? -26.731 5.930 32.657 1.00 63.62 71 ASP A N 1
ATOM 529 C CA . AS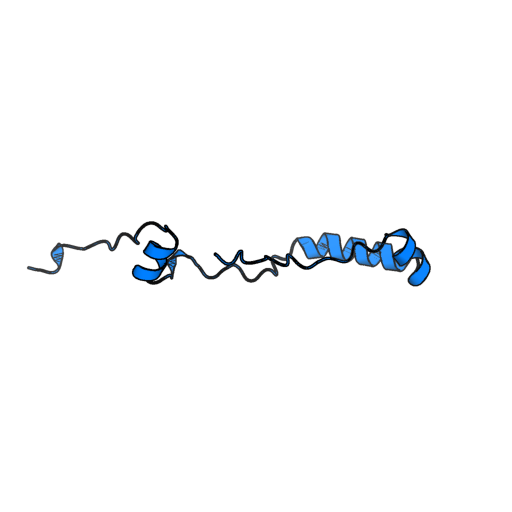P A 1 71 ? -27.545 6.966 33.272 1.00 63.62 71 ASP A CA 1
ATOM 530 C C . ASP A 1 71 ? -28.610 6.282 34.133 1.00 63.62 71 ASP A C 1
ATOM 532 O O . ASP A 1 71 ? -29.648 5.823 33.667 1.00 63.62 71 ASP A O 1
ATOM 536 N N . TRP A 1 72 ? -28.318 6.158 35.424 1.00 69.81 72 TRP A N 1
ATOM 537 C CA . TRP A 1 72 ? -29.204 5.533 36.406 1.00 69.81 72 TRP A CA 1
ATOM 538 C C . TRP A 1 72 ? -30.533 6.292 36.587 1.00 69.81 72 TRP A C 1
ATOM 540 O O . TRP A 1 72 ? -31.436 5.790 37.254 1.00 69.81 72 TRP A O 1
ATOM 550 N N . ARG A 1 73 ? -30.683 7.490 36.000 1.00 68.25 73 ARG A N 1
ATOM 551 C CA . ARG A 1 73 ? -31.886 8.330 36.101 1.00 68.25 73 ARG A CA 1
ATOM 552 C C . ARG A 1 73 ? -33.082 7.832 35.288 1.00 68.25 73 ARG A C 1
ATOM 554 O O . ARG A 1 73 ? -34.170 8.368 35.464 1.00 68.25 73 ARG A O 1
ATOM 561 N N . THR A 1 74 ? -32.916 6.832 34.424 1.00 63.56 74 THR A N 1
ATOM 562 C CA . THR A 1 74 ? -33.992 6.349 33.536 1.00 63.56 74 THR A CA 1
ATOM 563 C C . THR A 1 74 ? -34.929 5.318 34.190 1.00 63.56 74 THR A C 1
ATOM 565 O O . THR A 1 74 ? -35.950 4.979 33.607 1.00 63.56 74 THR A O 1
ATOM 568 N N . TYR A 1 75 ? -34.635 4.840 35.406 1.00 62.34 75 TYR A N 1
ATOM 569 C CA . TYR A 1 75 ? -35.414 3.796 36.100 1.00 62.34 75 TYR A CA 1
ATOM 570 C C . TYR A 1 75 ? -36.351 4.327 37.205 1.00 62.34 75 TYR A C 1
ATOM 572 O O . TYR A 1 75 ? -36.584 3.628 38.191 1.00 62.34 75 TYR A O 1
ATOM 580 N N . ARG A 1 76 ? -36.857 5.560 37.084 1.00 54.8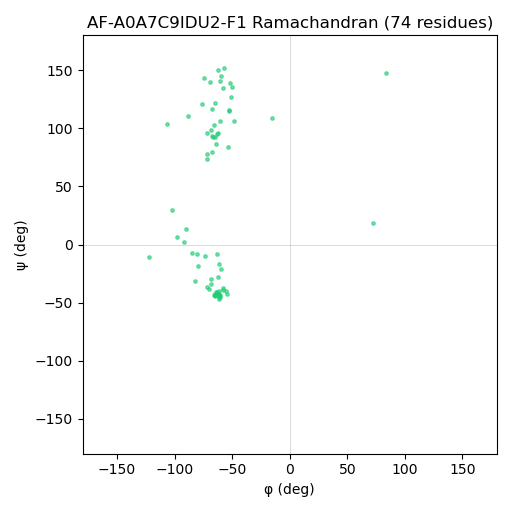1 76 ARG A N 1
ATOM 581 C CA . ARG A 1 76 ? -37.786 6.145 38.066 1.00 54.81 76 ARG A CA 1
ATOM 582 C C . ARG A 1 76 ? -39.226 6.145 37.578 1.00 54.81 76 ARG A C 1
ATOM 584 O O . ARG A 1 76 ? -39.433 6.516 36.405 1.00 54.81 76 ARG A O 1
#

Foldseek 3Di:
DDPDPPCPPPPPCDDLVVVCVVPNPVVSVVVVVVCVVCVPDPPPPDPPPPVPDDQVVCVVVVHDGDPPPPPVVPPD

pLDDT: mean 72.07, std 14.6, range [36.44, 94.5]

Organism: NCBI:txid2691042

Solvent-accessible surface area (backbone atoms only — not comparable to full-atom values): 5183 Å² total; per-residue (Å²): 138,81,81,80,80,77,75,72,69,81,70,76,80,68,53,67,68,56,49,29,72,76,61,34,59,68,55,47,53,51,51,51,52,51,47,63,61,49,68,73,56,83,79,63,80,72,74,77,62,76,86,74,51,55,73,69,60,27,57,77,72,71,45,78,80,79,82,73,81,76,67,76,80,77,82,119